Protein AF-A0AA43ULT3-F1 (afdb_monomer_lite)

Secondary structure (DSSP, 8-state):
--GGGEEEEEEEHHHHHHTTTHHHHHHHHHTT-EEEEE-TTSHHHHHHHHTTSEEEEESS--

Foldseek 3Di:
DCLLFFQEKEFEPVCVVPPVCVVSCCSNVVNVHYYDYDYCVDPVQVVCVVVVGIDTDTNDDD

pLDDT: mean 85.99, std 10.05, range [44.03, 94.12]

Sequence (62 aa):
ALAGAVETLLILDSKVRAQDMDDVVRAVESQKGSVIVVSEQHDGGKSLAALGGMGAILRYRV

Radius of gyration: 11.42 Å; chains: 1; bounding box: 30×20×27 Å

Structure (mmCIF, N/CA/C/O backbone):
data_AF-A0AA43ULT3-F1
#
_entry.id   AF-A0AA43ULT3-F1
#
loop_
_atom_site.group_PDB
_atom_site.id
_atom_site.type_symbol
_atom_site.label_atom_id
_atom_site.label_alt_id
_atom_site.label_comp_id
_atom_site.label_asym_id
_atom_site.label_entity_id
_atom_site.label_seq_id
_atom_site.pdbx_PDB_ins_code
_atom_site.Cartn_x
_atom_site.Cartn_y
_atom_site.Cartn_z
_atom_site.occupancy
_atom_site.B_iso_or_equiv
_atom_site.auth_seq_id
_atom_site.auth_comp_id
_atom_site.auth_asym_id
_atom_site.auth_atom_id
_atom_site.pdbx_PDB_model_num
ATOM 1 N N . ALA A 1 1 ? -13.548 -2.278 1.241 1.00 44.03 1 ALA A N 1
ATOM 2 C CA . ALA A 1 1 ? -13.104 -1.387 2.332 1.00 44.03 1 ALA A CA 1
ATOM 3 C C . ALA A 1 1 ? -11.953 -2.030 3.121 1.00 44.03 1 ALA A C 1
ATOM 5 O O . ALA A 1 1 ? -12.157 -2.482 4.235 1.00 44.03 1 ALA A O 1
ATOM 6 N N . LEU A 1 2 ? -10.749 -2.101 2.531 1.00 58.97 2 LEU A N 1
ATOM 7 C CA . LEU A 1 2 ? -9.521 -2.574 3.207 1.00 58.97 2 LEU A CA 1
ATOM 8 C C . LEU A 1 2 ? -8.599 -1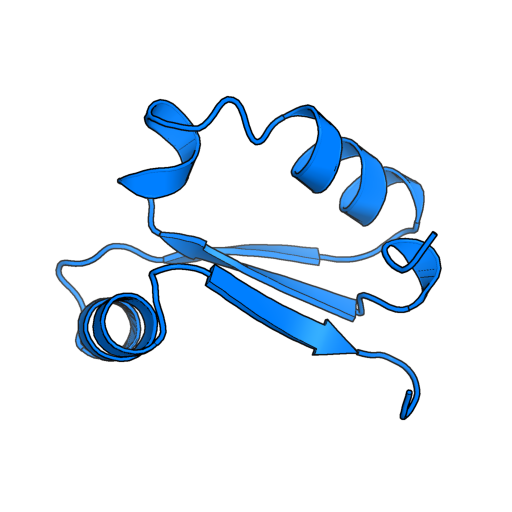.422 3.638 1.00 58.97 2 LEU A C 1
ATOM 10 O O . LEU A 1 2 ? -7.703 -1.618 4.451 1.00 58.97 2 LEU A O 1
ATOM 14 N N . ALA A 1 3 ? -8.831 -0.211 3.122 1.00 59.62 3 A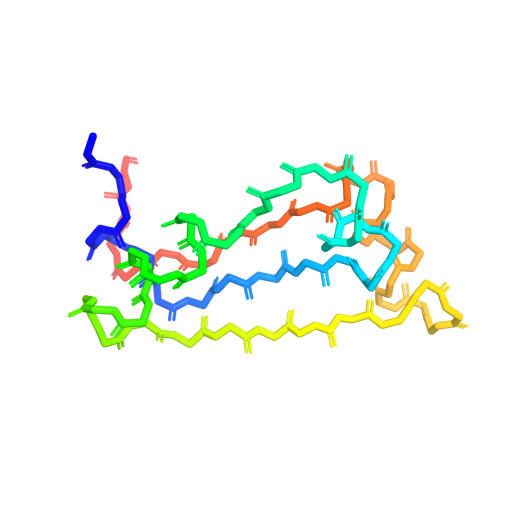LA A N 1
ATOM 15 C CA . ALA A 1 3 ? -7.931 0.923 3.306 1.00 59.62 3 ALA A CA 1
ATOM 16 C C . ALA A 1 3 ? -7.789 1.368 4.783 1.00 59.62 3 ALA A C 1
ATOM 18 O O . ALA A 1 3 ? -6.756 1.913 5.153 1.00 59.62 3 ALA A O 1
ATOM 19 N N . GLY A 1 4 ? -8.760 1.058 5.652 1.00 66.12 4 GLY A N 1
ATOM 20 C CA . GLY A 1 4 ? -8.710 1.409 7.082 1.00 66.12 4 GLY A CA 1
ATOM 21 C C . GLY A 1 4 ? -7.814 0.515 7.918 1.00 66.12 4 GLY A C 1
ATOM 22 O O . GLY A 1 4 ? -7.400 0.895 9.011 1.00 66.12 4 GLY A O 1
ATOM 23 N N . ALA A 1 5 ? -7.478 -0.657 7.383 1.00 84.12 5 ALA A N 1
ATOM 24 C CA . ALA A 1 5 ? -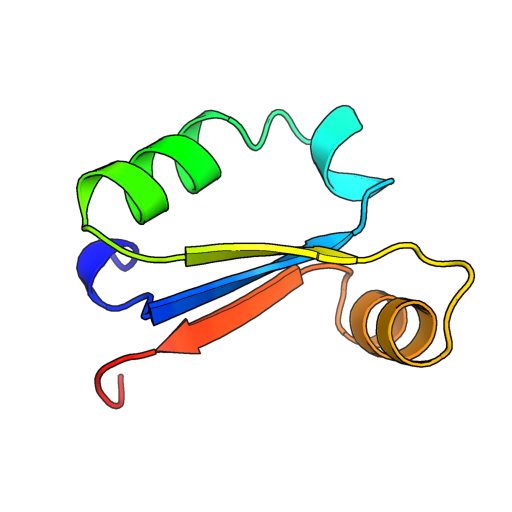6.534 -1.569 7.999 1.00 84.12 5 ALA A CA 1
ATOM 25 C C . ALA A 1 5 ? -5.089 -1.273 7.580 1.00 84.12 5 ALA A C 1
ATOM 27 O O . ALA A 1 5 ? -4.180 -1.830 8.183 1.00 84.12 5 ALA A O 1
ATOM 28 N N . VAL A 1 6 ? -4.849 -0.414 6.582 1.00 91.56 6 VAL A N 1
ATOM 29 C CA . VAL A 1 6 ? -3.496 -0.129 6.087 1.00 91.56 6 VAL A CA 1
ATOM 30 C C . VAL A 1 6 ? -2.772 0.798 7.062 1.00 91.56 6 VAL A C 1
ATOM 32 O O . VAL A 1 6 ? -3.234 1.897 7.379 1.00 91.56 6 VAL A O 1
ATOM 35 N N . GLU A 1 7 ? -1.643 0.329 7.582 1.00 92.44 7 GLU A N 1
ATOM 36 C CA . GLU A 1 7 ? -0.705 1.121 8.376 1.00 92.44 7 GLU A CA 1
ATOM 37 C C . GLU A 1 7 ? 0.286 1.838 7.464 1.00 92.44 7 GLU A C 1
ATOM 39 O O . GLU A 1 7 ? 0.415 3.055 7.541 1.00 92.44 7 GLU A O 1
ATOM 44 N N . THR A 1 8 ? 0.933 1.089 6.566 1.00 94.06 8 THR A N 1
ATOM 45 C CA . THR A 1 8 ? 1.919 1.618 5.618 1.00 94.06 8 THR A CA 1
ATOM 46 C C . THR A 1 8 ? 1.672 1.042 4.229 1.00 94.06 8 THR A C 1
ATOM 48 O O . THR A 1 8 ? 1.705 -0.173 4.056 1.00 94.06 8 THR A O 1
ATOM 51 N N . LEU A 1 9 ? 1.454 1.898 3.234 1.00 93.25 9 LEU A N 1
ATOM 52 C CA . LEU A 1 9 ? 1.413 1.543 1.817 1.00 93.25 9 LEU A CA 1
ATOM 53 C C . LEU A 1 9 ? 2.802 1.759 1.200 1.00 93.25 9 LEU A C 1
ATOM 55 O O . LEU A 1 9 ? 3.352 2.851 1.299 1.00 93.25 9 LEU A O 1
ATOM 59 N N . LEU A 1 10 ? 3.354 0.740 0.543 1.00 93.75 10 LEU A N 1
ATOM 60 C CA . LEU A 1 10 ? 4.572 0.824 -0.261 1.00 93.75 10 LEU A CA 1
ATOM 61 C C . LEU A 1 10 ? 4.211 0.772 -1.743 1.00 93.75 10 LEU A C 1
ATOM 63 O O . LEU A 1 10 ? 3.503 -0.136 -2.183 1.00 93.75 10 LEU A O 1
ATOM 67 N N . ILE A 1 11 ? 4.730 1.714 -2.520 1.00 91.81 11 ILE A N 1
ATOM 68 C CA . ILE A 1 11 ? 4.448 1.816 -3.951 1.00 91.81 11 ILE A CA 1
ATOM 69 C C . ILE A 1 11 ? 5.693 2.220 -4.730 1.00 91.81 11 ILE A C 1
ATOM 71 O O . ILE A 1 11 ? 6.484 3.033 -4.260 1.00 91.81 11 ILE A O 1
ATOM 75 N N . LEU A 1 12 ? 5.863 1.675 -5.933 1.00 92.50 12 LEU A N 1
ATOM 76 C CA . LEU A 1 12 ? 6.921 2.125 -6.832 1.00 92.50 12 LEU A CA 1
ATOM 77 C C . LEU A 1 12 ? 6.599 3.471 -7.480 1.00 92.50 12 LEU A C 1
ATOM 79 O O . LEU A 1 12 ? 5.472 3.725 -7.908 1.00 92.50 12 LEU A O 1
ATOM 83 N N . ASP A 1 13 ? 7.617 4.311 -7.626 1.00 88.75 13 ASP A N 1
ATOM 84 C CA . ASP A 1 13 ? 7.537 5.593 -8.332 1.00 88.75 13 ASP A CA 1
ATOM 85 C C . ASP A 1 13 ? 7.060 5.467 -9.793 1.00 88.75 13 ASP A C 1
ATOM 87 O O . ASP A 1 13 ? 6.406 6.376 -10.317 1.00 88.75 13 ASP A O 1
ATOM 91 N N . SER A 1 14 ? 7.352 4.342 -10.445 1.00 85.38 14 SER A N 1
ATOM 92 C CA . SER A 1 14 ? 6.857 3.982 -11.777 1.00 85.38 14 SER A CA 1
ATOM 93 C C . SER A 1 14 ? 5.341 3.733 -11.793 1.00 85.38 14 SER A C 1
ATOM 95 O O . SER A 1 14 ?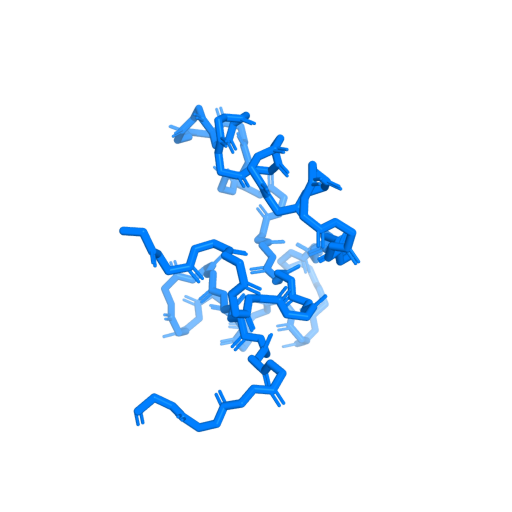 4.653 4.114 -12.742 1.00 85.38 14 SER A O 1
ATOM 97 N N . LYS A 1 15 ? 4.795 3.145 -10.719 1.00 82.44 15 LYS A N 1
ATOM 98 C CA . LYS A 1 15 ? 3.380 2.762 -10.599 1.00 82.44 15 LYS A CA 1
ATOM 99 C C . LYS A 1 15 ? 2.470 3.929 -10.250 1.00 82.44 15 LYS A C 1
ATOM 101 O O . LYS A 1 15 ? 1.378 4.003 -10.809 1.00 82.44 15 LYS A O 1
ATOM 106 N N . VAL A 1 16 ? 2.938 4.865 -9.419 1.00 77.12 16 VAL A N 1
ATOM 107 C CA . VAL A 1 16 ? 2.185 6.081 -9.051 1.00 77.12 16 VAL A CA 1
ATOM 108 C C . VAL A 1 16 ? 1.698 6.828 -10.299 1.00 77.12 16 VAL A C 1
ATOM 110 O O . VAL A 1 16 ? 0.532 7.191 -10.389 1.00 77.12 16 VAL A O 1
ATOM 113 N N . ARG A 1 17 ? 2.574 7.005 -11.298 1.00 72.38 17 ARG A N 1
ATOM 114 C CA . ARG A 1 17 ? 2.268 7.753 -12.533 1.00 72.38 17 ARG A CA 1
ATOM 115 C C . ARG A 1 17 ? 1.376 7.011 -13.526 1.00 72.38 17 ARG A C 1
ATOM 117 O O . ARG A 1 17 ? 0.738 7.656 -14.347 1.00 72.38 17 ARG A O 1
ATOM 124 N N . ALA A 1 18 ? 1.382 5.681 -13.508 1.00 70.38 18 ALA A N 1
ATOM 125 C CA . ALA A 1 18 ? 0.778 4.872 -14.567 1.00 70.38 18 ALA A CA 1
ATOM 126 C C . ALA A 1 18 ? -0.648 4.392 -14.254 1.00 70.38 18 ALA A C 1
ATOM 128 O O . ALA A 1 18 ? -1.354 3.957 -15.161 1.00 70.38 18 ALA A O 1
ATOM 129 N N . GLN A 1 19 ? -1.047 4.381 -12.980 1.00 68.62 19 GLN A N 1
ATOM 130 C CA . GLN A 1 19 ? -2.238 3.657 -12.512 1.00 68.62 19 GLN A CA 1
ATOM 131 C C . GLN A 1 19 ? -3.252 4.544 -11.774 1.00 68.62 19 GLN A C 1
ATOM 133 O O . GLN A 1 19 ? -4.165 3.999 -11.165 1.00 68.62 19 GLN A O 1
ATOM 138 N N . ASP A 1 20 ? -3.087 5.871 -11.814 1.00 69.12 20 ASP A N 1
ATOM 139 C CA . ASP A 1 20 ? -3.990 6.848 -11.183 1.00 69.12 20 ASP A CA 1
ATOM 140 C C . ASP A 1 20 ? -4.334 6.474 -9.727 1.00 69.12 20 ASP A C 1
ATOM 142 O O . ASP A 1 20 ? -5.482 6.355 -9.304 1.00 69.12 20 ASP A O 1
ATOM 146 N N . MET A 1 21 ? -3.286 6.182 -8.950 1.00 79.06 21 MET A N 1
ATOM 147 C CA . MET A 1 21 ? -3.412 5.649 -7.590 1.00 79.06 21 MET A CA 1
ATOM 148 C C . MET A 1 21 ? -3.771 6.698 -6.536 1.00 79.06 21 MET A C 1
ATOM 150 O O . MET A 1 21 ? -3.768 6.395 -5.339 1.00 79.06 21 MET A O 1
ATOM 154 N N . ASP A 1 22 ? -4.119 7.903 -6.973 1.00 81.81 22 ASP A N 1
ATOM 155 C CA . ASP A 1 22 ? -4.500 9.028 -6.129 1.00 81.81 22 ASP A CA 1
ATOM 156 C C . ASP A 1 22 ? -5.628 8.659 -5.164 1.00 81.81 22 ASP A C 1
ATOM 158 O O . ASP A 1 22 ? -5.551 8.988 -3.982 1.00 81.81 22 ASP A O 1
ATOM 162 N N . ASP A 1 23 ? -6.632 7.907 -5.616 1.00 86.06 23 ASP A N 1
ATOM 163 C CA . ASP A 1 23 ? -7.748 7.491 -4.761 1.00 86.06 23 ASP A CA 1
ATOM 164 C C . ASP A 1 23 ? -7.303 6.547 -3.635 1.00 86.06 23 ASP A C 1
ATOM 166 O O . ASP A 1 23 ? -7.778 6.646 -2.502 1.00 86.06 23 ASP A O 1
ATOM 170 N N . VAL A 1 24 ? -6.356 5.646 -3.915 1.00 86.62 24 VAL A N 1
ATOM 171 C CA . VAL A 1 24 ? -5.824 4.699 -2.922 1.00 86.62 24 VAL A CA 1
ATOM 172 C C . VAL A 1 24 ? -4.935 5.424 -1.919 1.00 86.62 24 VAL A C 1
ATOM 174 O O . VAL A 1 24 ? -5.068 5.205 -0.715 1.00 86.62 24 VAL A O 1
ATOM 177 N N . VAL A 1 25 ? -4.063 6.311 -2.403 1.00 86.69 25 VAL A N 1
ATOM 178 C CA . VAL A 1 25 ? -3.193 7.146 -1.566 1.00 86.69 25 VAL A CA 1
ATOM 179 C C . VAL A 1 25 ? -4.045 8.014 -0.642 1.00 86.69 25 VAL A C 1
ATOM 181 O O . VAL A 1 25 ? -3.901 7.924 0.577 1.00 86.69 25 VAL A O 1
ATOM 184 N N . ARG A 1 26 ? -5.023 8.744 -1.195 1.00 88.12 26 ARG A N 1
ATOM 185 C CA . ARG A 1 26 ? -5.960 9.571 -0.418 1.00 88.12 26 ARG A CA 1
ATOM 186 C C . ARG A 1 26 ? -6.750 8.749 0.590 1.00 88.12 26 ARG A C 1
ATOM 188 O O . ARG A 1 26 ? -6.9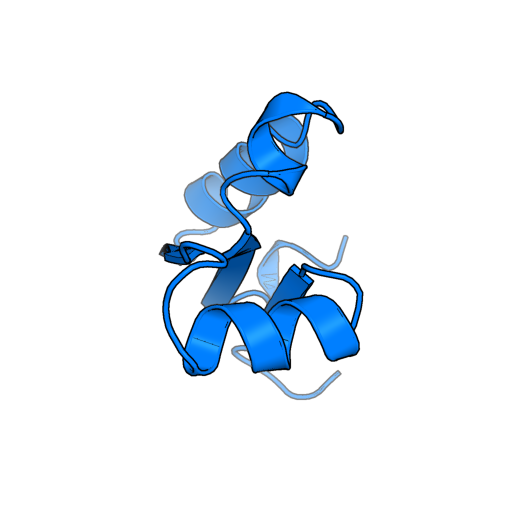65 9.204 1.711 1.00 88.12 26 ARG A O 1
ATOM 195 N N . ALA A 1 27 ? -7.179 7.539 0.230 1.00 89.12 27 ALA A N 1
ATOM 196 C CA . ALA A 1 27 ? -7.886 6.663 1.157 1.00 89.12 27 ALA A CA 1
ATOM 197 C C . ALA A 1 27 ? -6.996 6.243 2.338 1.00 89.12 27 ALA A C 1
ATOM 199 O O . ALA A 1 27 ? -7.456 6.269 3.481 1.00 89.12 27 ALA A O 1
ATOM 200 N N . VAL A 1 28 ? -5.737 5.866 2.093 1.00 90.19 28 VAL A N 1
ATOM 201 C CA . VAL A 1 28 ? -4.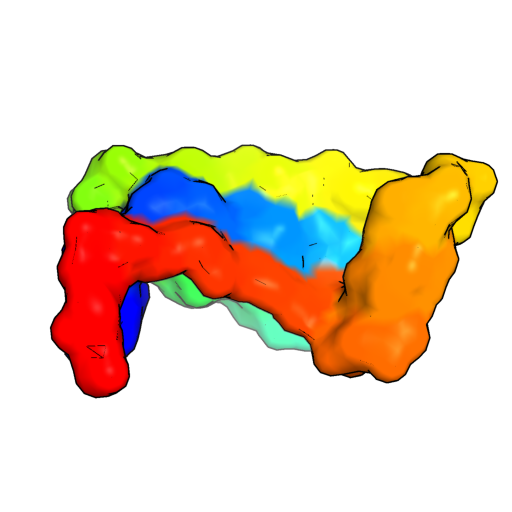788 5.490 3.156 1.00 90.19 28 VAL A CA 1
ATOM 202 C C . VAL A 1 28 ? -4.483 6.690 4.055 1.00 90.19 28 VAL A C 1
ATOM 204 O O . VAL A 1 28 ? -4.593 6.574 5.278 1.00 90.19 28 VAL A O 1
ATOM 207 N N . GLU A 1 29 ? -4.204 7.856 3.472 1.00 88.31 29 GLU A N 1
ATOM 208 C CA . GLU A 1 29 ? -3.945 9.098 4.211 1.00 88.31 29 GLU A CA 1
ATOM 209 C C . GLU A 1 29 ? -5.152 9.537 5.053 1.00 88.31 29 GLU A C 1
ATOM 211 O O . GLU A 1 29 ? -5.008 9.849 6.237 1.00 88.31 29 GLU A O 1
ATOM 216 N N . SER A 1 30 ? -6.366 9.482 4.490 1.00 91.06 30 SER A N 1
ATOM 217 C CA . SER A 1 30 ? -7.615 9.808 5.196 1.00 91.06 30 SER A CA 1
ATOM 218 C C . SER A 1 30 ? -7.832 8.933 6.435 1.00 91.06 30 SER A C 1
ATOM 220 O O . SER A 1 30 ? -8.401 9.378 7.433 1.00 91.06 30 SER A O 1
ATOM 222 N N . GLN A 1 31 ? -7.318 7.703 6.413 1.00 89.69 31 GLN A N 1
ATOM 223 C CA . GLN A 1 31 ? -7.403 6.760 7.528 1.00 89.69 31 GLN A CA 1
ATOM 224 C C . GLN A 1 31 ? -6.189 6.829 8.462 1.00 89.69 31 GLN A C 1
ATOM 226 O O . GLN A 1 31 ? -6.044 5.981 9.347 1.00 89.69 31 GLN A O 1
ATOM 231 N N . LYS A 1 32 ? -5.345 7.859 8.320 1.00 90.69 32 LYS A N 1
ATOM 232 C CA . LYS A 1 32 ? -4.102 8.069 9.078 1.00 90.69 32 LYS A CA 1
ATOM 233 C C . LYS A 1 32 ? -3.053 6.971 8.857 1.00 90.69 32 LYS A C 1
ATOM 235 O O . LYS A 1 32 ? -2.287 6.668 9.766 1.00 90.69 32 LYS A O 1
ATOM 240 N N . GLY A 1 33 ? -3.068 6.326 7.693 1.00 90.31 33 GLY A N 1
ATOM 241 C CA . GLY A 1 33 ? -1.978 5.459 7.249 1.00 90.31 33 GLY A CA 1
ATOM 242 C C . GLY A 1 33 ? -0.851 6.273 6.610 1.00 90.31 33 GLY A C 1
ATOM 243 O O . GLY A 1 33 ? -1.041 7.430 6.239 1.00 90.31 33 GLY A O 1
ATOM 244 N N . SER A 1 34 ? 0.321 5.661 6.485 1.00 92.50 34 SER A N 1
ATOM 245 C CA . SER A 1 34 ? 1.499 6.239 5.838 1.00 92.50 34 SER A CA 1
ATOM 246 C C . SER A 1 34 ? 1.659 5.705 4.415 1.00 92.50 34 SER A C 1
ATOM 248 O O . SER A 1 34 ? 1.312 4.556 4.138 1.00 92.50 34 SER A O 1
ATOM 250 N N . VAL A 1 35 ? 2.214 6.517 3.516 1.00 91.69 35 VAL A N 1
ATOM 251 C CA . VAL A 1 35 ? 2.529 6.123 2.138 1.00 91.69 35 VAL A CA 1
ATOM 252 C C . VAL A 1 35 ? 4.015 6.351 1.883 1.00 91.69 35 VAL A C 1
ATOM 254 O O . VAL A 1 35 ? 4.529 7.449 2.079 1.00 91.69 35 VAL A O 1
ATOM 257 N N . ILE A 1 36 ? 4.708 5.305 1.437 1.00 92.56 36 ILE A N 1
ATOM 258 C CA . ILE A 1 36 ? 6.129 5.330 1.095 1.00 92.56 36 ILE A CA 1
ATOM 259 C C . ILE A 1 36 ? 6.273 5.025 -0.392 1.00 92.56 36 ILE A C 1
ATOM 261 O O . ILE A 1 36 ? 5.946 3.930 -0.856 1.00 92.56 36 ILE A O 1
ATOM 265 N N . VAL A 1 37 ? 6.812 5.994 -1.128 1.00 91.31 37 VAL A N 1
ATOM 266 C CA . VAL A 1 37 ? 7.185 5.816 -2.532 1.00 91.31 37 VAL A CA 1
ATOM 267 C C . VAL A 1 37 ? 8.626 5.320 -2.599 1.00 91.31 37 VAL A C 1
ATOM 269 O O . VAL A 1 37 ? 9.539 5.957 -2.074 1.00 91.31 37 VAL A O 1
ATOM 272 N N . VAL A 1 38 ? 8.830 4.174 -3.239 1.00 91.81 38 VAL A N 1
ATOM 273 C CA . VAL A 1 38 ? 10.126 3.507 -3.375 1.00 91.81 38 VAL A CA 1
ATOM 274 C C . VAL A 1 38 ? 10.594 3.627 -4.821 1.00 91.81 38 VAL A C 1
ATOM 276 O O . VAL A 1 38 ? 9.833 3.367 -5.748 1.00 91.81 38 VAL A O 1
ATOM 279 N N . SER A 1 39 ? 11.857 3.998 -5.026 1.00 90.31 39 SER A N 1
ATOM 280 C CA . SER A 1 39 ? 12.445 3.996 -6.366 1.00 90.31 39 SER A CA 1
ATOM 281 C C . SER A 1 39 ? 12.893 2.593 -6.767 1.00 90.31 39 SER A C 1
ATOM 283 O O . SER A 1 39 ? 13.580 1.912 -6.000 1.00 90.31 39 SER A O 1
ATOM 285 N N . GLU A 1 40 ? 12.582 2.196 -8.000 1.00 87.44 40 GLU A N 1
ATOM 286 C CA . GLU A 1 40 ? 13.035 0.938 -8.617 1.00 87.44 40 GLU A CA 1
ATOM 287 C C . GLU A 1 40 ? 14.567 0.802 -8.700 1.00 87.44 40 GLU A C 1
ATOM 289 O O . GLU A 1 40 ? 15.085 -0.301 -8.869 1.00 87.44 40 GLU A O 1
ATOM 294 N N . GLN A 1 41 ? 15.314 1.903 -8.550 1.00 89.50 41 GLN A N 1
ATOM 295 C CA . GLN A 1 41 ? 16.779 1.900 -8.626 1.00 89.50 41 GLN A CA 1
ATOM 296 C C . GLN A 1 41 ? 17.455 1.283 -7.392 1.00 89.50 41 GLN A C 1
ATOM 298 O O . GLN A 1 41 ? 18.591 0.813 -7.481 1.00 89.50 41 GLN A O 1
ATOM 303 N N . HIS A 1 42 ? 16.763 1.244 -6.252 1.00 89.12 42 HIS A N 1
ATOM 304 C CA . HIS A 1 42 ? 17.265 0.623 -5.028 1.00 89.12 42 HIS A CA 1
ATOM 305 C C . HIS A 1 42 ? 16.829 -0.842 -4.926 1.00 89.12 42 HIS A C 1
ATOM 307 O O . HIS A 1 42 ? 15.789 -1.240 -5.448 1.00 89.12 42 HIS A O 1
ATOM 313 N N . ASP A 1 43 ? 17.586 -1.658 -4.190 1.00 92.38 43 ASP A N 1
ATOM 314 C CA . ASP A 1 43 ? 17.311 -3.099 -4.077 1.00 92.38 43 ASP A CA 1
ATOM 315 C C . ASP A 1 43 ? 15.947 -3.410 -3.438 1.00 92.38 43 ASP A C 1
ATOM 317 O O . ASP A 1 43 ? 15.274 -4.369 -3.827 1.00 92.38 43 ASP A O 1
ATOM 321 N N . GLY A 1 44 ? 15.484 -2.550 -2.525 1.00 90.31 44 GLY A N 1
ATOM 322 C CA . GLY A 1 44 ? 14.123 -2.616 -1.986 1.00 90.31 44 GLY A CA 1
ATOM 323 C C . GLY A 1 44 ? 13.049 -2.378 -3.054 1.00 90.31 44 GLY A C 1
ATOM 324 O O . GLY A 1 44 ? 12.035 -3.072 -3.069 1.00 90.31 44 GLY A O 1
ATOM 325 N N . GLY A 1 45 ? 13.296 -1.465 -3.997 1.00 92.19 45 GLY A N 1
ATOM 326 C CA . GLY A 1 45 ? 12.410 -1.210 -5.133 1.00 92.19 45 GLY A CA 1
ATOM 327 C C . GLY A 1 45 ? 12.373 -2.376 -6.114 1.00 92.19 45 GLY A C 1
ATOM 328 O O . GLY A 1 45 ? 11.293 -2.801 -6.508 1.00 92.19 45 GLY A O 1
ATOM 329 N N . LYS A 1 46 ? 13.524 -2.978 -6.436 1.00 94.12 46 LYS A N 1
ATOM 330 C CA . LYS A 1 46 ? 13.584 -4.190 -7.278 1.00 94.12 46 LYS A CA 1
ATOM 331 C C . LYS A 1 46 ? 12.806 -5.352 -6.659 1.00 94.12 46 LYS A C 1
ATOM 333 O O . LYS A 1 46 ? 12.080 -6.059 -7.354 1.00 94.12 46 LYS A O 1
ATOM 338 N N . SER A 1 47 ? 12.928 -5.522 -5.343 1.00 93.62 47 SER A N 1
ATOM 339 C CA . SER A 1 47 ? 12.191 -6.548 -4.599 1.00 93.62 47 SER A CA 1
ATOM 340 C C . SER A 1 47 ? 10.685 -6.279 -4.626 1.00 93.62 47 SER A C 1
ATOM 342 O O . SER A 1 47 ? 9.903 -7.177 -4.921 1.00 93.62 47 SER A O 1
ATOM 344 N N . LEU A 1 48 ? 10.268 -5.031 -4.396 1.00 93.06 48 LEU A N 1
ATOM 345 C CA . LEU A 1 48 ? 8.863 -4.633 -4.488 1.00 93.06 48 LEU A CA 1
ATOM 346 C C . LEU A 1 48 ? 8.311 -4.795 -5.914 1.00 93.06 48 LEU A C 1
ATOM 348 O O . LEU A 1 48 ? 7.172 -5.224 -6.080 1.00 93.06 48 LEU A O 1
ATOM 352 N N . ALA A 1 49 ? 9.118 -4.522 -6.943 1.00 92.00 49 ALA A N 1
ATOM 353 C CA . ALA A 1 49 ? 8.762 -4.739 -8.345 1.00 92.00 49 ALA A CA 1
ATOM 354 C C . ALA A 1 49 ? 8.492 -6.217 -8.640 1.00 92.00 49 ALA A C 1
ATOM 356 O O . ALA A 1 49 ? 7.486 -6.537 -9.272 1.00 92.00 49 ALA A O 1
ATOM 357 N N . ALA A 1 50 ? 9.322 -7.122 -8.110 1.00 92.69 50 ALA A N 1
ATOM 358 C CA . ALA A 1 50 ? 9.113 -8.566 -8.229 1.00 92.69 50 ALA A CA 1
ATOM 359 C C . ALA A 1 50 ? 7.816 -9.048 -7.547 1.00 92.69 50 ALA A C 1
ATOM 361 O O . ALA A 1 50 ? 7.247 -10.056 -7.958 1.00 92.69 50 ALA A O 1
ATOM 362 N N . LEU A 1 51 ? 7.318 -8.311 -6.549 1.00 91.62 51 LEU A N 1
ATOM 363 C CA . LEU A 1 51 ? 6.035 -8.563 -5.882 1.00 91.62 51 LEU A CA 1
ATOM 364 C C . LEU A 1 51 ? 4.831 -7.920 -6.601 1.00 91.62 51 LEU A C 1
ATOM 366 O O . LEU A 1 51 ? 3.705 -8.034 -6.126 1.00 91.62 51 LEU A O 1
ATOM 370 N N . GLY A 1 52 ? 5.044 -7.252 -7.741 1.00 88.75 52 GLY A N 1
ATOM 371 C CA . GLY A 1 52 ? 3.995 -6.581 -8.521 1.00 88.75 52 GLY A CA 1
ATOM 372 C C . GLY A 1 52 ? 3.993 -5.051 -8.411 1.00 88.75 52 GLY A C 1
ATOM 373 O O . GLY A 1 52 ? 3.180 -4.386 -9.056 1.00 88.75 52 GLY A O 1
ATOM 374 N N . GLY A 1 53 ? 4.924 -4.478 -7.645 1.00 89.88 53 GLY A N 1
ATOM 375 C CA . GLY A 1 53 ? 5.169 -3.036 -7.559 1.00 89.88 53 GLY A CA 1
ATOM 376 C C . GLY A 1 53 ? 4.351 -2.284 -6.510 1.00 89.88 53 GLY A C 1
ATOM 377 O O . GLY A 1 53 ? 4.397 -1.054 -6.468 1.00 89.88 53 GLY A O 1
ATOM 378 N N . MET A 1 54 ? 3.624 -3.012 -5.660 1.00 89.94 54 MET A N 1
ATOM 379 C CA . MET A 1 54 ? 2.864 -2.477 -4.533 1.00 89.94 54 MET A CA 1
ATOM 380 C C . MET A 1 54 ? 2.853 -3.466 -3.371 1.00 89.94 54 MET A C 1
ATOM 382 O O . MET A 1 54 ? 2.826 -4.677 -3.576 1.00 89.94 54 MET A O 1
ATOM 386 N N . GLY A 1 55 ? 2.814 -2.945 -2.150 1.00 92.12 55 GLY A N 1
ATOM 387 C CA . GLY A 1 55 ? 2.674 -3.735 -0.933 1.00 92.12 55 GLY A CA 1
ATOM 388 C C . GLY A 1 55 ? 2.056 -2.909 0.186 1.00 92.12 55 GLY A C 1
ATOM 389 O O . GLY A 1 55 ? 2.073 -1.684 0.141 1.00 92.12 55 GLY A O 1
ATOM 390 N N . ALA A 1 56 ? 1.499 -3.567 1.197 1.00 92.56 56 ALA A N 1
ATOM 391 C CA . ALA A 1 56 ? 0.930 -2.882 2.349 1.00 92.56 56 ALA A CA 1
ATOM 392 C C . ALA A 1 56 ? 1.221 -3.646 3.640 1.00 92.56 56 ALA A C 1
ATOM 394 O O . ALA A 1 56 ? 1.110 -4.870 3.692 1.00 92.56 56 ALA A O 1
ATOM 395 N N . ILE A 1 57 ? 1.557 -2.899 4.686 1.00 92.31 57 ILE A N 1
ATOM 396 C CA . ILE A 1 57 ? 1.598 -3.369 6.067 1.00 92.31 57 ILE A CA 1
ATOM 397 C C . ILE A 1 57 ? 0.264 -2.999 6.699 1.00 92.31 57 ILE A C 1
ATOM 399 O O . ILE A 1 57 ? -0.186 -1.854 6.588 1.00 92.31 57 ILE A O 1
ATOM 403 N N . LEU A 1 58 ? -0.379 -3.974 7.335 1.00 93.00 58 LEU A N 1
ATOM 404 C CA . LEU A 1 58 ? -1.691 -3.811 7.946 1.00 93.00 58 LEU A CA 1
ATOM 405 C C . LEU A 1 58 ? -1.567 -3.712 9.467 1.00 93.00 58 LEU A C 1
ATOM 407 O O . LEU A 1 58 ? -0.779 -4.428 10.076 1.00 93.00 58 LEU A O 1
ATOM 411 N N . ARG A 1 59 ? -2.412 -2.876 10.072 1.00 89.50 59 ARG A N 1
ATOM 412 C CA . ARG A 1 59 ? -2.516 -2.673 11.528 1.00 89.50 59 ARG A CA 1
ATOM 413 C C . ARG A 1 59 ? -3.006 -3.924 12.249 1.00 89.50 59 ARG A C 1
ATOM 415 O O . ARG A 1 59 ? -2.687 -4.157 13.410 1.00 89.50 59 ARG A O 1
ATOM 422 N N . TYR A 1 60 ? -3.835 -4.700 11.559 1.00 88.25 60 TYR A N 1
ATOM 423 C CA . TYR A 1 60 ? -4.459 -5.906 12.075 1.00 88.25 60 TYR A CA 1
ATOM 424 C C . TYR A 1 60 ? -4.365 -7.001 11.029 1.00 88.25 60 TYR A C 1
ATOM 426 O O . TYR A 1 60 ? -4.364 -6.740 9.823 1.00 88.25 60 TYR A O 1
ATOM 434 N N . ARG A 1 61 ? -4.308 -8.240 11.508 1.00 80.31 61 ARG A N 1
ATOM 435 C CA . ARG A 1 61 ? -4.391 -9.407 10.644 1.00 80.31 61 ARG A CA 1
ATOM 436 C C . ARG A 1 61 ? -5.780 -9.455 10.004 1.00 80.31 61 ARG A C 1
ATOM 438 O O . ARG A 1 61 ? -6.778 -9.388 10.719 1.00 80.31 61 ARG A O 1
ATOM 445 N N . VAL A 1 62 ? -5.804 -9.557 8.680 1.00 72.44 62 VAL A N 1
ATOM 446 C CA . VAL A 1 62 ? -6.999 -9.873 7.884 1.00 72.44 62 VAL A CA 1
ATOM 447 C C . VAL A 1 62 ? -7.178 -11.375 7.736 1.00 72.44 62 VAL A C 1
ATOM 449 O O . VAL A 1 62 ? -6.157 -12.104 7.802 1.00 72.44 62 VAL A O 1
#